Protein AF-A0A926D543-F1 (afdb_monomer_lite)

Foldseek 3Di:
DEAVVLLVCVVVDDLVVNLVVLVVYPYHDDPVSLQVSLVPRPDVVSSVVSVVVHVVRVD

Structure (mmCIF, N/CA/C/O backbone):
data_AF-A0A926D543-F1
#
_entry.id   AF-A0A926D543-F1
#
loop_
_atom_site.group_PDB
_atom_site.id
_atom_site.type_symbol
_atom_site.label_atom_id
_atom_site.label_alt_id
_atom_site.label_comp_id
_atom_site.label_asym_id
_atom_site.label_entity_id
_atom_site.label_seq_id
_atom_site.pdbx_PDB_ins_code
_atom_site.Cartn_x
_atom_site.Cartn_y
_atom_site.Cartn_z
_atom_site.occupancy
_atom_site.B_iso_or_equiv
_atom_site.auth_seq_id
_atom_site.auth_comp_id
_atom_site.auth_asym_id
_atom_site.auth_atom_id
_atom_site.pdbx_PDB_model_num
ATOM 1 N N . MET A 1 1 ? 7.375 -3.833 5.787 1.00 92.75 1 MET A N 1
ATOM 2 C CA . MET A 1 1 ? 6.293 -4.834 5.685 1.00 92.75 1 MET A CA 1
ATOM 3 C C . MET A 1 1 ? 6.211 -5.216 4.228 1.00 92.75 1 MET A C 1
ATOM 5 O O . MET A 1 1 ? 6.243 -4.319 3.392 1.00 92.75 1 MET A O 1
ATOM 9 N N . ASP A 1 2 ? 6.215 -6.503 3.926 1.00 96.69 2 ASP A N 1
ATOM 10 C CA . ASP A 1 2 ? 5.975 -6.991 2.570 1.00 96.69 2 ASP A CA 1
ATOM 11 C C . ASP A 1 2 ? 4.508 -6.797 2.159 1.00 96.69 2 ASP A C 1
ATOM 13 O O . ASP A 1 2 ? 3.629 -6.604 3.003 1.00 96.69 2 ASP A O 1
ATOM 17 N N . TRP A 1 3 ? 4.283 -6.788 0.847 1.00 98.00 3 TRP A N 1
ATOM 18 C CA . TRP A 1 3 ? 2.966 -6.639 0.240 1.00 98.00 3 TRP A CA 1
ATOM 19 C C . TRP A 1 3 ? 1.996 -7.743 0.652 1.00 98.00 3 TRP A C 1
ATOM 21 O O . TRP A 1 3 ? 0.888 -7.425 1.067 1.00 98.00 3 TRP A O 1
ATOM 31 N N . ASP A 1 4 ? 2.423 -9.004 0.610 1.00 98.00 4 ASP A N 1
ATOM 32 C CA . ASP A 1 4 ? 1.546 -10.154 0.854 1.00 98.00 4 ASP A CA 1
ATOM 33 C C . ASP A 1 4 ? 0.924 -10.084 2.255 1.00 98.00 4 ASP A C 1
ATOM 35 O O . ASP A 1 4 ? -0.296 -10.144 2.411 1.00 98.00 4 ASP A O 1
ATOM 39 N N . SER A 1 5 ? 1.744 -9.803 3.274 1.00 97.50 5 SER A N 1
ATOM 40 C CA . SER A 1 5 ? 1.282 -9.602 4.654 1.00 97.50 5 SER A CA 1
ATOM 41 C C . SER A 1 5 ? 0.348 -8.400 4.822 1.00 97.50 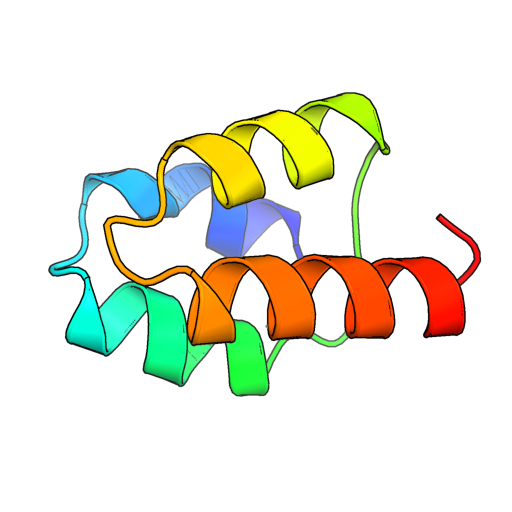5 SER A C 1
ATOM 43 O O . SER A 1 5 ? -0.447 -8.350 5.765 1.00 97.50 5 SER A O 1
ATOM 45 N N . TYR A 1 6 ? 0.509 -7.374 3.986 1.00 98.12 6 TYR A N 1
ATOM 46 C CA . TYR A 1 6 ? -0.338 -6.187 4.005 1.00 98.12 6 TYR A CA 1
ATOM 47 C C . TYR A 1 6 ? -1.690 -6.461 3.343 1.00 98.12 6 TYR A C 1
ATOM 49 O O . TYR A 1 6 ? -2.714 -6.098 3.918 1.00 98.12 6 TYR A O 1
ATOM 57 N N . TYR A 1 7 ? -1.681 -7.102 2.173 1.00 98.06 7 TYR A N 1
ATOM 58 C CA . TYR A 1 7 ? -2.862 -7.428 1.380 1.00 98.06 7 TYR A CA 1
ATOM 59 C C . TYR A 1 7 ? -3.762 -8.431 2.111 1.00 98.06 7 TYR A C 1
ATOM 61 O O . TYR A 1 7 ? -4.946 -8.158 2.290 1.00 98.06 7 TYR A O 1
ATOM 69 N N . GLU A 1 8 ? -3.191 -9.510 2.663 1.00 97.75 8 GLU A N 1
ATOM 70 C CA . GLU A 1 8 ? -3.936 -10.545 3.403 1.00 97.75 8 GLU A CA 1
ATOM 71 C C . GLU A 1 8 ? -4.757 -9.969 4.570 1.00 97.75 8 GLU A C 1
ATOM 73 O O . GLU A 1 8 ? -5.866 -10.418 4.841 1.00 97.75 8 GLU A O 1
ATOM 78 N N . LYS A 1 9 ? -4.226 -8.950 5.255 1.00 97.69 9 LYS A N 1
ATOM 79 C CA . LYS A 1 9 ? -4.822 -8.366 6.471 1.00 97.69 9 LYS A CA 1
ATOM 80 C C . LYS A 1 9 ? -5.497 -7.021 6.233 1.00 97.69 9 LYS A C 1
ATOM 82 O O . LYS A 1 9 ? -5.907 -6.367 7.193 1.00 97.69 9 LYS A O 1
ATOM 87 N N . PHE A 1 10 ? -5.580 -6.566 4.983 1.00 97.06 10 PHE A N 1
ATOM 88 C CA . PHE A 1 10 ? -6.037 -5.218 4.654 1.00 97.06 10 PHE A CA 1
ATOM 89 C C . PHE A 1 10 ? -7.440 -4.937 5.210 1.00 97.06 10 PHE A C 1
ATOM 91 O O . PHE A 1 10 ? -7.651 -3.913 5.869 1.00 97.06 10 PHE A O 1
ATOM 98 N N . TYR A 1 11 ? -8.371 -5.873 5.011 1.00 95.94 11 TYR A N 1
ATOM 99 C CA . TYR A 1 11 ? -9.767 -5.746 5.440 1.00 95.94 11 TYR A CA 1
ATOM 100 C C . TYR A 1 11 ? -9.974 -5.927 6.955 1.00 95.94 11 TYR A C 1
ATOM 102 O O . TYR A 1 11 ? -11.003 -5.510 7.483 1.00 95.94 11 TYR A O 1
ATOM 110 N N . ASP A 1 12 ? -8.984 -6.456 7.680 1.00 97.56 12 ASP A N 1
ATOM 111 C CA . ASP A 1 12 ? -9.047 -6.614 9.142 1.00 97.56 12 ASP A CA 1
ATOM 112 C C . ASP A 1 12 ? -8.767 -5.302 9.892 1.00 97.56 12 ASP A C 1
ATOM 114 O O . ASP A 1 12 ? -8.915 -5.209 11.116 1.00 97.56 12 ASP A O 1
ATOM 118 N N . TRP A 1 13 ? -8.287 -4.279 9.186 1.00 96.38 13 TRP A N 1
ATOM 119 C CA . TRP A 1 13 ? -7.834 -3.031 9.781 1.00 96.38 13 TRP A CA 1
ATOM 120 C C . TRP A 1 13 ? -8.801 -1.884 9.530 1.00 96.38 13 TRP A C 1
ATOM 122 O O . TRP A 1 13 ? -9.313 -1.688 8.436 1.00 96.38 13 TRP A O 1
ATOM 132 N N . ALA A 1 14 ? -8.937 -1.016 10.534 1.00 95.81 14 ALA A N 1
ATOM 133 C CA . ALA A 1 14 ? -9.498 0.309 10.313 1.00 95.81 14 ALA A CA 1
ATOM 134 C C . ALA A 1 14 ? -8.651 1.091 9.290 1.00 95.81 14 ALA A C 1
ATOM 136 O O . ALA A 1 14 ? -7.420 0.963 9.268 1.00 95.81 14 ALA A O 1
ATOM 137 N N . THR A 1 15 ?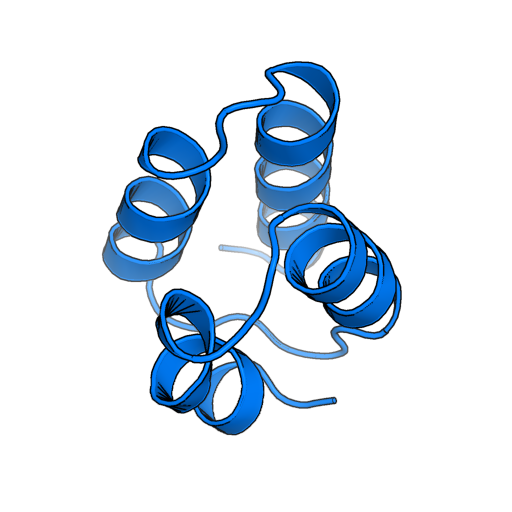 -9.279 1.986 8.525 1.00 92.81 15 THR A N 1
ATOM 138 C CA . THR A 1 15 ? -8.626 2.766 7.456 1.00 92.81 15 THR A CA 1
ATOM 139 C C . THR A 1 15 ? -7.366 3.500 7.921 1.00 92.81 15 THR A C 1
ATOM 141 O O . THR A 1 15 ? -6.339 3.490 7.247 1.00 92.81 15 THR A O 1
ATOM 144 N N . SER A 1 16 ? -7.369 4.072 9.128 1.00 94.38 16 SER A N 1
ATOM 145 C CA . SER A 1 16 ? -6.183 4.740 9.690 1.00 94.38 16 SER A CA 1
ATOM 146 C C . SER A 1 16 ? -4.988 3.791 9.868 1.00 94.38 16 SER A C 1
ATOM 148 O O . SER A 1 16 ? -3.834 4.184 9.679 1.00 94.38 16 SER A O 1
ATOM 150 N N . THR A 1 17 ? -5.254 2.524 10.189 1.00 96.31 17 THR A N 1
ATOM 151 C CA . THR A 1 17 ? -4.238 1.479 10.338 1.00 96.31 17 THR A CA 1
ATOM 152 C C . THR A 1 17 ? -3.760 0.977 8.977 1.00 96.31 17 THR A C 1
ATOM 154 O O . THR A 1 17 ? -2.548 0.821 8.809 1.00 96.31 17 THR A O 1
ATOM 157 N N . GLN A 1 18 ? -4.655 0.823 7.992 1.00 96.69 18 GLN A N 1
ATOM 158 C CA . GLN A 1 18 ? -4.290 0.537 6.595 1.00 96.69 18 GLN A CA 1
ATOM 159 C C . GLN A 1 18 ? -3.301 1.590 6.065 1.00 96.69 18 GLN A C 1
ATOM 161 O O . GLN A 1 18 ? -2.222 1.240 5.580 1.00 96.69 18 GLN A O 1
ATOM 166 N N . ILE A 1 19 ? -3.603 2.881 6.253 1.00 95.44 19 ILE A N 1
ATOM 167 C CA . ILE A 1 19 ? -2.764 4.008 5.804 1.00 95.44 19 ILE A CA 1
ATOM 168 C C . ILE A 1 19 ? -1.417 4.035 6.537 1.00 95.44 19 ILE A C 1
ATOM 170 O O . ILE A 1 19 ? -0.354 4.205 5.923 1.00 95.44 19 ILE A O 1
ATOM 174 N N . LYS A 1 20 ? -1.425 3.850 7.864 1.00 96.06 20 LYS A N 1
ATOM 175 C CA . LYS A 1 20 ? -0.190 3.810 8.661 1.00 96.06 20 LYS A CA 1
ATOM 176 C C . LYS A 1 20 ? 0.730 2.680 8.194 1.00 96.06 20 LYS A C 1
ATOM 178 O O . LYS A 1 20 ? 1.930 2.897 8.035 1.00 96.06 20 LYS A O 1
ATOM 183 N N . ARG A 1 21 ? 0.180 1.489 7.942 1.00 96.81 21 ARG A N 1
ATOM 184 C CA . 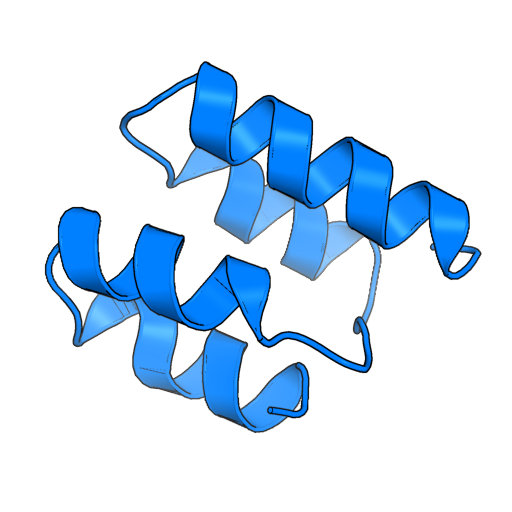ARG A 1 21 ? 0.947 0.310 7.514 1.00 96.81 21 ARG A CA 1
ATOM 185 C C . ARG A 1 21 ? 1.434 0.408 6.068 1.00 96.81 21 ARG A C 1
ATOM 187 O O . ARG A 1 21 ? 2.595 0.078 5.835 1.00 96.81 21 ARG A O 1
ATOM 194 N N . MET A 1 22 ? 0.642 0.963 5.145 1.00 96.94 22 MET A N 1
ATOM 195 C CA . MET A 1 22 ? 1.050 1.211 3.748 1.00 96.94 22 MET A CA 1
ATOM 196 C C . MET A 1 22 ? 2.336 2.049 3.672 1.00 96.94 22 MET A C 1
ATOM 198 O O . MET A 1 22 ? 3.220 1.814 2.842 1.00 96.94 22 MET A O 1
ATOM 202 N N . SER A 1 23 ? 2.511 2.987 4.606 1.00 93.62 23 SER A N 1
ATOM 203 C CA . SER A 1 23 ? 3.727 3.807 4.678 1.00 93.62 23 SER A CA 1
ATOM 204 C C . SER A 1 23 ? 4.992 2.965 4.917 1.00 93.62 23 SER A C 1
ATOM 206 O O . SER A 1 23 ? 6.056 3.319 4.413 1.00 93.62 23 SER A O 1
ATOM 208 N N . SER A 1 24 ? 4.869 1.810 5.584 1.00 95.62 24 SER A N 1
ATOM 209 C CA . SER A 1 24 ? 5.958 0.861 5.874 1.00 95.62 24 SER A CA 1
ATOM 210 C C . SER A 1 24 ? 6.162 -0.237 4.819 1.00 95.62 24 SER A C 1
ATOM 212 O O . SER A 1 24 ? 7.004 -1.117 5.020 1.00 95.62 24 SER A O 1
ATOM 214 N N . LEU A 1 25 ? 5.394 -0.218 3.720 1.00 97.25 25 LEU A N 1
ATOM 215 C CA . LEU A 1 25 ? 5.553 -1.182 2.629 1.00 97.25 25 LEU A CA 1
ATOM 216 C C . LEU A 1 25 ? 6.942 -1.079 1.997 1.00 97.25 25 LEU A C 1
ATOM 218 O O . LEU A 1 25 ? 7.408 0.028 1.713 1.00 97.25 25 LEU A O 1
ATOM 222 N N . THR A 1 26 ? 7.577 -2.228 1.794 1.00 96.12 26 THR A N 1
ATOM 223 C CA . THR A 1 26 ? 8.910 -2.370 1.183 1.00 96.12 26 THR A CA 1
ATOM 224 C C . THR A 1 26 ? 8.895 -3.219 -0.086 1.00 96.12 26 THR A C 1
ATOM 226 O O . THR A 1 26 ? 9.931 -3.359 -0.724 1.00 96.12 26 THR A O 1
ATOM 229 N N . SER A 1 27 ? 7.742 -3.779 -0.445 1.00 97.00 27 SER A N 1
ATOM 230 C CA . SER A 1 27 ? 7.486 -4.482 -1.701 1.00 97.00 27 SER A CA 1
ATOM 231 C C . SER A 1 27 ? 6.045 -4.225 -2.143 1.00 97.00 27 SER A C 1
ATOM 233 O O . SER A 1 27 ? 5.241 -3.698 -1.366 1.00 97.00 27 SER A O 1
ATOM 235 N N . PHE A 1 28 ? 5.750 -4.582 -3.390 1.00 97.94 28 PHE A N 1
ATOM 236 C CA . PHE A 1 28 ? 4.433 -4.502 -4.015 1.00 97.94 28 PHE A CA 1
ATOM 237 C C . PHE A 1 28 ? 4.197 -5.767 -4.845 1.00 97.94 28 PHE A C 1
ATOM 239 O O . PHE A 1 28 ? 5.156 -6.328 -5.377 1.00 97.94 28 PHE A O 1
ATOM 246 N N . GLY A 1 29 ? 2.943 -6.213 -4.904 1.00 95.94 29 GLY A N 1
ATOM 247 C CA . GLY A 1 29 ? 2.505 -7.356 -5.701 1.00 95.94 29 GLY A CA 1
ATOM 248 C C . GLY A 1 29 ? 2.069 -6.942 -7.100 1.00 95.94 29 GLY A C 1
ATOM 249 O O . GLY A 1 29 ? 2.609 -6.002 -7.688 1.00 95.94 29 GLY A O 1
ATOM 250 N N . ALA A 1 30 ? 1.081 -7.649 -7.645 1.00 97.56 30 ALA A N 1
ATOM 251 C CA . ALA A 1 30 ? 0.586 -7.374 -8.987 1.00 97.56 30 ALA A CA 1
ATOM 252 C C . ALA A 1 30 ? -0.142 -6.021 -9.050 1.00 97.56 30 ALA A C 1
ATOM 254 O O . ALA A 1 30 ? -0.832 -5.616 -8.113 1.00 97.56 30 ALA A O 1
ATOM 255 N N . SER A 1 31 ? -0.064 -5.341 -10.196 1.00 97.38 31 SER A N 1
ATOM 256 C CA . SER A 1 31 ? -0.735 -4.050 -10.401 1.00 97.38 31 SER A CA 1
ATOM 257 C C . SER A 1 31 ? -2.253 -4.117 -10.189 1.00 97.38 31 SER A C 1
ATOM 259 O O . SER A 1 31 ? -2.842 -3.150 -9.712 1.00 97.38 31 SER A O 1
ATOM 261 N N . ALA A 1 32 ? -2.877 -5.267 -10.470 1.00 98.06 32 ALA A N 1
ATOM 262 C CA . ALA A 1 32 ? -4.295 -5.506 -10.208 1.00 98.06 32 ALA A CA 1
ATOM 263 C C . ALA A 1 32 ? -4.637 -5.462 -8.707 1.00 98.06 32 ALA A C 1
ATOM 265 O O . ALA A 1 32 ? -5.600 -4.803 -8.328 1.00 98.06 32 ALA A O 1
ATOM 266 N N . GLU A 1 33 ? -3.821 -6.084 -7.853 1.00 98.06 33 GLU A N 1
ATOM 267 C CA . GLU A 1 33 ? -4.014 -6.066 -6.394 1.00 98.06 33 GLU A CA 1
ATOM 268 C C . GLU A 1 33 ? -3.788 -4.659 -5.834 1.00 98.06 33 GLU A C 1
ATOM 270 O O . GLU A 1 33 ? -4.527 -4.181 -4.976 1.00 98.06 33 GLU A O 1
ATOM 275 N N . VAL A 1 34 ? -2.773 -3.952 -6.344 1.00 98.00 34 VAL A N 1
ATOM 276 C CA . VAL A 1 34 ? -2.515 -2.559 -5.959 1.00 98.00 34 VAL A CA 1
ATOM 277 C C . VAL A 1 34 ? -3.696 -1.662 -6.343 1.00 98.00 34 VAL A C 1
ATOM 279 O O . VAL A 1 34 ? -4.077 -0.788 -5.561 1.00 98.00 34 VAL A O 1
ATOM 282 N N . ALA A 1 35 ? -4.276 -1.869 -7.527 1.00 97.69 35 ALA A N 1
ATOM 283 C CA . ALA A 1 35 ? -5.445 -1.130 -7.990 1.00 97.69 35 ALA A CA 1
ATOM 284 C C . ALA A 1 35 ? -6.691 -1.430 -7.145 1.00 97.69 35 ALA A C 1
ATOM 286 O O . ALA A 1 35 ? -7.408 -0.492 -6.803 1.00 97.69 35 ALA A O 1
ATOM 287 N N . GLU A 1 36 ? -6.911 -2.691 -6.765 1.00 97.56 36 GLU A N 1
ATOM 288 C CA . GLU A 1 36 ? -7.982 -3.094 -5.847 1.00 97.56 36 GLU A CA 1
ATOM 289 C C . GLU A 1 36 ? -7.864 -2.339 -4.517 1.00 97.56 36 GLU A C 1
ATOM 291 O O . GLU A 1 36 ? -8.750 -1.568 -4.156 1.00 97.56 36 GLU A O 1
ATOM 296 N N . VAL A 1 37 ? -6.715 -2.438 -3.839 1.00 97.31 37 VAL A N 1
ATOM 297 C CA . VAL A 1 37 ? -6.484 -1.751 -2.555 1.00 97.31 37 VAL A CA 1
ATOM 298 C C . VAL A 1 37 ? -6.639 -0.232 -2.690 1.00 97.31 37 VAL A C 1
ATOM 300 O O . VAL A 1 37 ? -7.142 0.432 -1.783 1.00 97.31 37 VAL A O 1
ATOM 303 N N . ALA A 1 38 ? -6.206 0.348 -3.812 1.00 96.81 38 ALA A N 1
ATOM 304 C CA . ALA A 1 38 ? -6.355 1.778 -4.054 1.00 96.81 38 ALA A CA 1
ATOM 305 C C . ALA A 1 38 ? -7.825 2.212 -4.156 1.00 96.81 38 ALA A C 1
ATOM 307 O O . ALA A 1 38 ? -8.155 3.295 -3.677 1.00 96.81 38 ALA A O 1
ATOM 308 N N . GLN A 1 39 ? -8.686 1.391 -4.762 1.00 95.69 39 GLN A N 1
ATOM 309 C CA . GLN A 1 39 ? -10.124 1.655 -4.881 1.00 95.69 39 GLN A CA 1
ATOM 310 C C . GLN A 1 39 ? -10.858 1.491 -3.546 1.00 95.69 39 GLN A C 1
ATOM 312 O O . GLN A 1 39 ? -11.800 2.232 -3.279 1.00 95.69 39 GLN A O 1
ATOM 317 N N . GLU A 1 40 ? -10.387 0.587 -2.688 1.00 95.31 40 GLU A N 1
ATOM 318 C CA . GLU A 1 40 ? -10.966 0.343 -1.361 1.00 95.31 40 GLU A CA 1
ATOM 319 C C . GLU A 1 40 ? -10.618 1.422 -0.324 1.00 95.31 40 GLU A C 1
ATOM 321 O O . GLU A 1 40 ? -11.254 1.533 0.729 1.00 95.31 40 GLU A O 1
ATOM 326 N N . TYR A 1 41 ? -9.620 2.267 -0.592 1.00 92.25 41 TYR A N 1
ATOM 327 C CA . TYR A 1 41 ? -9.353 3.398 0.286 1.00 92.25 41 TYR A CA 1
ATOM 328 C C . TYR A 1 41 ? -10.500 4.413 0.257 1.00 92.25 41 TYR A C 1
ATOM 330 O O . TYR A 1 41 ? -10.719 5.112 -0.727 1.00 92.25 41 TYR A O 1
ATOM 338 N N . MET A 1 42 ? -11.111 4.642 1.422 1.00 87.94 42 MET A N 1
ATOM 339 C CA . MET A 1 42 ? -12.035 5.766 1.651 1.00 87.94 42 MET A CA 1
ATOM 340 C C . MET A 1 42 ? -11.339 7.149 1.676 1.00 87.94 42 MET A C 1
ATOM 342 O O . MET A 1 42 ? -11.979 8.162 1.954 1.00 87.94 42 MET A O 1
ATOM 346 N N . ASP A 1 43 ? -10.025 7.202 1.431 1.00 91.81 43 ASP A N 1
ATOM 347 C CA . ASP A 1 43 ? -9.195 8.410 1.419 1.00 91.81 43 ASP A CA 1
ATOM 348 C C . ASP A 1 43 ? -8.410 8.490 0.098 1.00 91.81 43 ASP A C 1
ATOM 350 O O . ASP A 1 43 ? -7.439 7.763 -0.126 1.00 91.81 43 ASP A O 1
ATOM 354 N N . GLU A 1 44 ? -8.799 9.428 -0.768 1.00 94.88 44 GLU A N 1
ATOM 355 C CA . GLU A 1 44 ? -8.181 9.642 -2.083 1.00 94.88 44 GLU A CA 1
ATOM 356 C C . GLU A 1 44 ? -6.676 9.958 -1.993 1.00 94.88 44 GLU A C 1
ATOM 358 O O . GLU A 1 44 ? -5.882 9.553 -2.849 1.00 94.88 44 GLU A O 1
ATOM 363 N N . LYS A 1 45 ? -6.230 10.648 -0.935 1.00 95.94 45 LYS A N 1
ATOM 364 C CA . LYS A 1 45 ? -4.804 10.955 -0.747 1.00 95.94 45 LYS A CA 1
ATOM 365 C C . LYS A 1 45 ? -4.024 9.699 -0.386 1.00 95.94 45 LYS A C 1
ATOM 367 O O . LYS A 1 45 ? -2.868 9.574 -0.799 1.00 95.94 45 LYS A O 1
ATOM 372 N N . ALA A 1 46 ? -4.625 8.787 0.377 1.00 95.88 46 ALA A N 1
ATOM 373 C CA . ALA A 1 46 ? -4.034 7.485 0.656 1.00 95.88 46 ALA A CA 1
ATOM 374 C C . ALA A 1 46 ? -3.941 6.632 -0.612 1.00 95.88 46 ALA A C 1
ATOM 376 O O . ALA A 1 46 ? -2.851 6.139 -0.912 1.00 95.88 46 ALA A O 1
ATOM 377 N N . ALA A 1 47 ? -5.018 6.561 -1.399 1.00 97.44 47 ALA A N 1
ATOM 378 C CA . ALA A 1 47 ? -5.034 5.876 -2.690 1.00 97.44 47 ALA A CA 1
ATOM 379 C C . ALA A 1 47 ? -3.938 6.408 -3.626 1.00 97.44 47 ALA A C 1
ATOM 381 O O . ALA A 1 47 ? -3.080 5.656 -4.089 1.00 97.44 47 ALA A O 1
ATOM 382 N N . SER A 1 48 ? -3.872 7.730 -3.821 1.00 97.69 48 SER A N 1
ATOM 383 C CA . SER A 1 48 ? -2.841 8.367 -4.653 1.00 97.69 48 SER A CA 1
ATOM 384 C C . SER A 1 48 ? -1.422 8.071 -4.155 1.00 97.69 48 SER A C 1
ATOM 386 O O . SER A 1 48 ? -0.505 7.870 -4.955 1.00 97.69 48 SER A O 1
ATOM 388 N N . ARG A 1 49 ? -1.215 8.029 -2.832 1.00 97.44 49 ARG A N 1
ATOM 389 C CA . ARG A 1 49 ? 0.090 7.708 -2.240 1.00 97.44 49 ARG A CA 1
ATOM 390 C C . ARG A 1 49 ? 0.479 6.252 -2.482 1.00 97.44 49 ARG A C 1
ATOM 392 O O . ARG A 1 49 ? 1.644 6.013 -2.799 1.00 97.44 49 ARG A O 1
ATOM 399 N N . LEU A 1 50 ? -0.460 5.315 -2.354 1.00 97.88 50 LEU A N 1
ATOM 400 C CA . LEU A 1 50 ? -0.227 3.904 -2.650 1.00 97.88 50 LEU A CA 1
ATOM 401 C C . LEU A 1 50 ? 0.218 3.728 -4.107 1.00 97.88 50 LEU A C 1
ATOM 403 O O . LEU A 1 50 ? 1.293 3.179 -4.336 1.0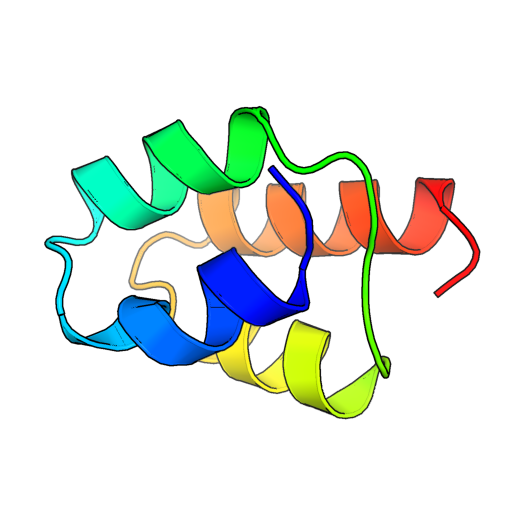0 97.88 50 LEU A O 1
ATOM 407 N N . ILE A 1 51 ? -0.544 4.274 -5.063 1.00 97.69 51 ILE A N 1
ATOM 408 C CA . ILE A 1 51 ? -0.239 4.171 -6.501 1.00 97.69 51 ILE A CA 1
ATOM 409 C C . ILE A 1 51 ? 1.142 4.746 -6.821 1.00 97.69 51 ILE A C 1
ATOM 411 O O . ILE A 1 51 ? 1.961 4.084 -7.451 1.00 97.69 51 ILE A O 1
ATOM 415 N N . LYS A 1 52 ? 1.453 5.957 -6.341 1.00 97.75 52 LYS A N 1
ATOM 416 C CA . LYS A 1 52 ? 2.769 6.580 -6.573 1.00 97.75 52 LYS A CA 1
ATOM 417 C C . LYS A 1 52 ? 3.914 5.734 -6.030 1.00 97.75 52 LYS A C 1
ATOM 419 O O . LYS A 1 52 ? 4.979 5.679 -6.641 1.00 97.75 52 LYS A O 1
ATOM 424 N N . LYS A 1 53 ? 3.709 5.102 -4.874 1.00 97.19 53 LYS A N 1
ATOM 425 C CA . LYS A 1 53 ? 4.720 4.244 -4.264 1.00 97.19 53 LYS A CA 1
ATOM 426 C C . LYS A 1 53 ? 4.891 2.955 -5.069 1.00 97.19 53 LYS A C 1
ATOM 428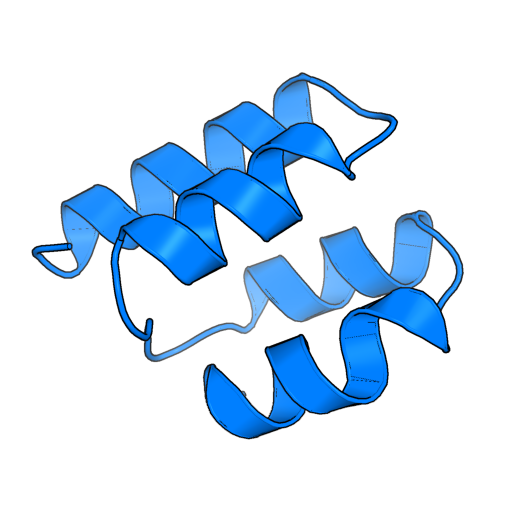 O O . LYS A 1 53 ? 6.026 2.611 -5.350 1.00 97.19 53 LYS A O 1
ATOM 433 N N . ALA A 1 54 ? 3.811 2.315 -5.512 1.00 97.56 54 ALA A N 1
ATOM 434 C CA . ALA A 1 54 ? 3.882 1.127 -6.363 1.00 97.56 54 ALA A CA 1
ATOM 435 C C . ALA A 1 54 ? 4.627 1.399 -7.685 1.00 97.56 54 ALA A C 1
ATOM 437 O O . ALA A 1 54 ? 5.566 0.677 -8.015 1.00 97.56 54 ALA A O 1
ATOM 438 N N . VAL A 1 55 ? 4.323 2.517 -8.357 1.00 97.75 55 VAL A N 1
ATOM 439 C CA . VAL A 1 55 ? 5.025 2.948 -9.582 1.00 97.75 55 VAL A CA 1
ATOM 440 C C . VAL A 1 55 ? 6.523 3.155 -9.337 1.00 97.75 55 VAL A C 1
ATOM 442 O O . VAL A 1 55 ? 7.351 2.746 -10.146 1.00 97.75 55 VAL A O 1
ATOM 445 N N . ALA A 1 56 ? 6.905 3.748 -8.202 1.00 97.06 56 AL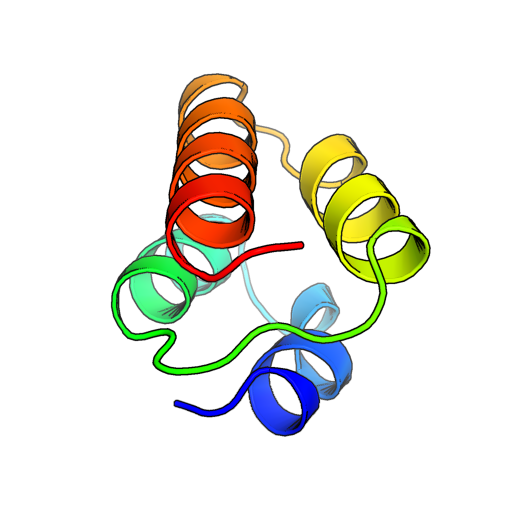A A N 1
ATOM 446 C CA . ALA A 1 56 ? 8.316 3.925 -7.845 1.00 97.06 56 ALA A CA 1
ATOM 447 C C . ALA A 1 56 ? 9.058 2.593 -7.612 1.00 97.06 56 ALA A C 1
ATOM 449 O O . ALA A 1 56 ? 10.285 2.560 -7.679 1.00 97.06 56 ALA A O 1
ATOM 450 N N . TYR A 1 57 ? 8.323 1.512 -7.349 1.00 95.94 57 TYR A N 1
ATOM 451 C CA . TYR A 1 57 ? 8.839 0.149 -7.217 1.00 95.94 57 TYR A CA 1
ATOM 452 C C . TYR A 1 57 ? 8.732 -0.662 -8.522 1.00 95.94 57 TYR A C 1
ATOM 454 O O . TYR A 1 57 ? 9.131 -1.824 -8.537 1.00 95.94 57 TYR A O 1
ATOM 462 N N . GLY A 1 58 ? 8.260 -0.053 -9.617 1.00 95.88 58 GLY A N 1
ATOM 463 C CA . GLY A 1 58 ? 8.199 -0.672 -10.944 1.00 95.88 58 GLY A CA 1
ATOM 464 C C . GLY A 1 58 ? 6.946 -1.504 -11.218 1.00 95.88 58 GLY A C 1
ATOM 465 O O . GLY A 1 58 ? 6.985 -2.347 -12.113 1.00 95.88 58 GLY A O 1
ATOM 466 N N . VAL A 1 59 ? 5.870 -1.283 -10.456 1.00 94.75 59 VAL A N 1
ATOM 467 C CA . VAL A 1 59 ? 4.545 -1.894 -10.673 1.00 94.75 59 VAL A CA 1
ATOM 468 C C . VAL A 1 59 ? 3.685 -1.049 -11.604 1.00 94.75 59 VAL A C 1
ATOM 470 O O . VAL A 1 59 ? 3.717 0.197 -11.464 1.00 94.75 59 VAL A O 1
#

Secondary structure (DSSP, 8-state):
--HHHHHHTGGGS-HHHHHHHHTT------HHHHHHHHHH-S-HHHHHHHHHHHHHTT-

Organism: NCBI:txid2763662

Sequence (59 aa):
MDWDSYYEKFYDWATSTQIKRMSSLTSFGASAEVAEVAQEYMDEKAASRLIKKAVAYGV

Radius of gyration: 9.99 Å; chains: 1; bounding box: 21×22×21 Å

pLDDT: mean 96.38, std 1.88, range [87.94, 98.12]